Protein AF-A0A8S3G6T3-F1 (afdb_monomer_lite)

Radius of gyration: 37.26 Å; chains: 1; bounding box: 74×19×96 Å

Organism: NCBI:txid392030

InterPro domains:
  IPR002713 FF domain [PF01846] (5-53)
  IPR002713 FF domain [PS51676] (2-56)
  IPR002713 FF domain [SM00441] (2-56)
  IPR036517 FF domain superfamily [G3DSA:1.10.10.440] (1-66)
  IPR036517 FF domain superfamily [G3DSA:1.10.10.440] (102-136)
  IPR036517 FF domain superfamily [SSF81698] (3-56)
  IPR045148 Transcription elongation regulator 1-like [PTHR15377] (3-136)

pLDDT: mean 86.82, std 11.08, range [51.84, 98.25]

Secondary structure (DSSP, 8-state):
-HHHHHHHHHHHHHHTT--TT--HHHHHHHHTT-HHHHT---HHHHHHHHHHHIIIIIHHHHHHHH--HHHHHHHHHHHHHHHHHHHHHHHHHHHHHHHHHHHHHHHHHHHHHHHHHHHHHHHHHHHHHHHH-S--

Foldseek 3Di:
DVVVLLVLLLVLCVVVVDELPDDPVVSCVVCVPPPSSVVDPDPVVSVVSSVVSHVPVRVVCVVVVPQDPVNVVVVVVVVVVVVVVVVVVVVVVVVVVVVVVVVVVVVVVVVVVVVVVVVVVVVVVVVVVCVVCVDD

Structure (mmCIF, N/CA/C/O backbone):
data_AF-A0A8S3G6T3-F1
#
_entry.id   AF-A0A8S3G6T3-F1
#
loop_
_atom_site.group_PDB
_atom_site.id
_atom_site.type_symbol
_atom_site.label_atom_id
_atom_site.label_alt_id
_atom_site.label_comp_id
_atom_site.label_asym_id
_atom_site.label_entity_id
_atom_site.label_seq_id
_atom_site.pdbx_PDB_ins_code
_atom_site.Cartn_x
_atom_site.Cartn_y
_atom_site.Cartn_z
_atom_site.occupancy
_atom_site.B_iso_or_equiv
_atom_site.auth_seq_id
_atom_site.auth_comp_id
_atom_site.auth_asym_id
_atom_site.auth_atom_id
_atom_site.pdbx_PDB_model_num
ATOM 1 N N . MET A 1 1 ? -27.700 7.857 3.421 1.00 52.97 1 MET A N 1
ATOM 2 C CA . MET A 1 1 ? -28.697 7.798 4.520 1.00 52.97 1 MET A CA 1
ATOM 3 C C . MET A 1 1 ? -28.510 6.605 5.456 1.00 52.97 1 MET A C 1
ATOM 5 O O . MET A 1 1 ? -28.389 6.833 6.649 1.00 52.97 1 MET A O 1
ATOM 9 N N . LYS A 1 2 ? -28.452 5.349 4.974 1.00 57.66 2 LYS A N 1
ATOM 10 C CA . LYS A 1 2 ? -28.352 4.162 5.857 1.00 57.66 2 LYS A CA 1
ATOM 11 C C . LYS A 1 2 ? -27.077 4.108 6.730 1.00 57.66 2 LYS A C 1
ATOM 13 O O . LYS A 1 2 ? -27.144 3.541 7.813 1.00 57.66 2 LYS A O 1
ATOM 18 N N . SER A 1 3 ? -25.951 4.694 6.295 1.00 71.62 3 SER A N 1
ATOM 19 C CA . SER A 1 3 ? -24.709 4.746 7.092 1.00 71.62 3 SER A CA 1
ATOM 20 C C . SER A 1 3 ? -24.779 5.731 8.256 1.00 71.62 3 SER A C 1
ATOM 22 O O . SER A 1 3 ? -24.280 5.415 9.327 1.00 71.62 3 SER A O 1
ATOM 24 N N . GLU A 1 4 ? -25.408 6.892 8.063 1.00 82.12 4 GLU A N 1
ATOM 25 C CA . GLU A 1 4 ? -25.489 7.932 9.097 1.00 82.12 4 GLU A CA 1
ATOM 26 C C . GLU A 1 4 ? -26.437 7.508 10.220 1.00 82.12 4 GLU A C 1
ATOM 28 O O . GLU A 1 4 ? -26.031 7.484 11.372 1.00 82.12 4 GLU A O 1
ATOM 33 N N . LEU A 1 5 ? -27.616 6.970 9.879 1.00 87.25 5 LEU A N 1
ATOM 34 C CA . LEU A 1 5 ? -28.541 6.379 10.860 1.00 87.25 5 LEU A CA 1
ATOM 35 C C . LEU A 1 5 ? -27.888 5.277 11.708 1.00 87.25 5 LEU A C 1
ATOM 37 O 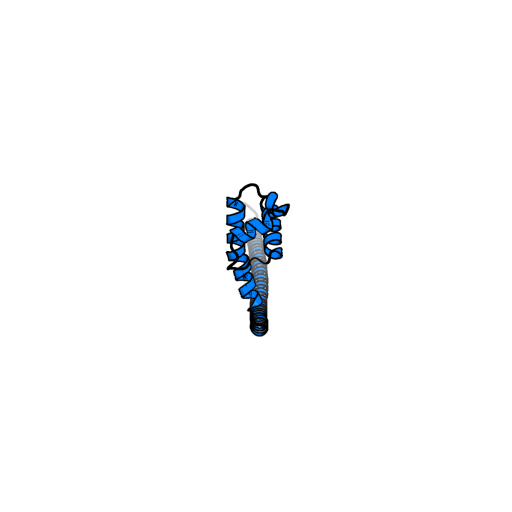O . LEU A 1 5 ? -28.178 5.144 12.893 1.00 87.25 5 LEU A O 1
ATOM 41 N N . LYS A 1 6 ? -27.011 4.471 11.098 1.00 88.19 6 LYS A N 1
ATOM 42 C CA . LYS A 1 6 ? -26.283 3.412 11.801 1.00 88.19 6 LYS A CA 1
ATOM 43 C C . LYS A 1 6 ? -25.220 3.982 12.744 1.00 88.19 6 LYS A C 1
ATOM 45 O O . LYS A 1 6 ? -25.088 3.490 13.860 1.00 88.19 6 LYS A O 1
ATOM 50 N N . LYS A 1 7 ? -24.490 5.019 12.324 1.00 89.12 7 LYS A N 1
ATOM 51 C CA . LYS A 1 7 ? -23.522 5.723 13.180 1.00 89.12 7 LYS A CA 1
ATOM 52 C C . LYS A 1 7 ? -24.211 6.399 14.362 1.00 89.12 7 LYS A C 1
ATOM 54 O O . LYS A 1 7 ? -23.756 6.232 15.486 1.00 89.12 7 LYS A O 1
ATOM 59 N N . ASP A 1 8 ? -25.320 7.095 14.126 1.00 89.94 8 ASP A N 1
ATOM 60 C CA . ASP A 1 8 ? -26.088 7.772 15.177 1.00 89.94 8 ASP A CA 1
ATOM 61 C C . ASP A 1 8 ? -26.628 6.774 16.203 1.00 89.94 8 ASP A C 1
ATOM 63 O O . ASP A 1 8 ? -26.562 7.008 17.410 1.00 89.94 8 ASP A O 1
ATOM 67 N N . TYR A 1 9 ? -27.090 5.617 15.726 1.00 91.06 9 TYR A N 1
ATOM 68 C CA . TYR A 1 9 ? -27.508 4.515 16.580 1.00 91.06 9 TYR A CA 1
ATOM 69 C C . TYR A 1 9 ? -26.352 3.927 17.389 1.00 91.06 9 TYR A C 1
ATOM 71 O O . TYR A 1 9 ? -26.493 3.714 18.586 1.00 91.06 9 TYR A O 1
ATOM 79 N N . PHE A 1 10 ? -25.184 3.713 16.782 1.00 90.31 10 PHE A N 1
ATOM 80 C CA . PHE A 1 10 ? -24.000 3.236 17.504 1.00 90.31 10 PHE A CA 1
ATOM 81 C C . PHE A 1 10 ? -23.509 4.250 18.545 1.00 90.31 10 PHE A C 1
ATOM 83 O O . PHE A 1 10 ? -23.097 3.846 19.631 1.00 90.31 10 PHE A O 1
ATOM 90 N N . SER A 1 11 ? -23.613 5.553 18.270 1.00 89.81 11 SER A N 1
ATOM 91 C CA . SER A 1 11 ? -23.345 6.610 19.254 1.00 89.81 11 SER A CA 1
ATOM 92 C C . SER A 1 11 ? -24.309 6.537 20.439 1.00 89.81 11 SER A C 1
ATOM 94 O O . SER A 1 11 ? -23.861 6.581 21.582 1.00 89.81 11 SER A O 1
ATOM 96 N N . LEU A 1 12 ? -25.606 6.317 20.192 1.00 91.12 12 LEU A N 1
ATOM 97 C CA . LEU A 1 12 ? -26.588 6.069 21.252 1.00 91.12 12 LEU A CA 1
ATOM 98 C C . LEU A 1 12 ? -26.233 4.819 22.077 1.00 91.12 12 LEU A C 1
ATOM 100 O O . LEU A 1 12 ? -26.232 4.873 23.303 1.00 91.12 12 LEU A O 1
ATOM 104 N N . LEU A 1 13 ? -25.891 3.697 21.434 1.00 90.81 13 LEU A N 1
ATOM 105 C CA . LEU A 1 13 ? -25.495 2.468 22.141 1.00 90.81 13 LEU A CA 1
ATOM 106 C C . LEU A 1 13 ? -24.236 2.670 23.000 1.00 90.81 13 LEU A C 1
ATOM 108 O O . LEU A 1 13 ? -24.120 2.095 24.086 1.00 90.81 13 LEU A O 1
ATOM 112 N N . LYS A 1 14 ? -23.312 3.515 22.539 1.00 88.19 14 LYS A N 1
ATOM 113 C CA . LYS A 1 14 ? -22.122 3.918 23.290 1.00 88.19 14 LYS A CA 1
ATOM 114 C C . LYS A 1 14 ? -22.472 4.779 24.504 1.00 88.19 14 LYS A C 1
ATOM 116 O O . LYS A 1 14 ? -21.944 4.530 25.585 1.00 88.19 14 LYS A O 1
ATOM 121 N N . GLU A 1 15 ? -23.369 5.750 24.350 1.00 88.31 15 GLU A N 1
ATOM 122 C CA . GLU A 1 15 ? -23.873 6.591 25.448 1.00 88.31 15 GLU A CA 1
ATOM 123 C C . GLU A 1 15 ? -24.622 5.766 26.506 1.00 88.31 15 GLU A C 1
ATOM 125 O O . GLU A 1 15 ? -24.413 5.964 27.702 1.00 88.31 15 GLU A O 1
ATOM 130 N N . LEU A 1 16 ? -25.411 4.776 26.072 1.00 87.38 16 LEU A N 1
ATOM 131 C CA . LEU A 1 16 ? -26.117 3.818 26.933 1.00 87.38 16 LEU A CA 1
ATOM 132 C C . LEU A 1 16 ? -25.190 2.793 27.610 1.00 87.38 16 LEU A C 1
ATOM 134 O O . LEU A 1 16 ? -25.666 1.952 28.371 1.00 87.38 16 LEU A O 1
ATOM 138 N N . LYS A 1 17 ? -23.876 2.850 27.352 1.00 84.94 17 LYS A N 1
ATOM 139 C CA . LYS A 1 17 ? -22.861 1.945 27.917 1.00 84.94 17 LYS A CA 1
ATOM 140 C C . LYS A 1 17 ? -23.213 0.467 27.723 1.00 84.94 17 LYS A C 1
ATOM 142 O O . LYS A 1 17 ? -23.043 -0.345 28.630 1.00 84.94 17 LYS A O 1
ATOM 147 N N . VAL A 1 18 ? -23.694 0.115 26.531 1.00 87.81 18 VAL A N 1
ATOM 148 C CA . VAL A 1 18 ? -24.003 -1.276 26.183 1.00 87.81 18 VAL A CA 1
ATOM 149 C C . VAL A 1 18 ? -22.741 -2.133 26.296 1.00 87.81 18 VAL A C 1
ATOM 151 O O . VAL A 1 18 ? -21.716 -1.845 25.679 1.00 87.81 18 VAL A O 1
ATOM 154 N N . THR A 1 19 ? -22.835 -3.203 27.081 1.00 82.00 19 THR A N 1
ATOM 155 C CA . THR A 1 19 ? -21.781 -4.198 27.310 1.00 82.00 19 THR A CA 1
ATOM 156 C C . THR A 1 19 ? -22.124 -5.525 26.623 1.00 82.00 19 THR A C 1
ATOM 158 O O . THR A 1 19 ? -23.231 -5.702 26.109 1.00 82.00 19 THR A O 1
ATOM 161 N N . ARG A 1 20 ? -21.186 -6.485 26.628 1.00 81.75 20 ARG A N 1
ATOM 162 C CA . ARG A 1 20 ? -21.376 -7.820 26.027 1.00 81.75 20 ARG A CA 1
ATOM 163 C C . ARG A 1 20 ? -22.540 -8.595 26.655 1.00 81.75 20 ARG A C 1
ATOM 165 O O . ARG A 1 20 ? -23.135 -9.437 25.994 1.00 81.75 20 ARG A O 1
ATOM 172 N N . ASN A 1 21 ? -22.882 -8.270 27.902 1.00 83.25 21 ASN A N 1
ATOM 173 C CA . ASN A 1 21 ? -23.953 -8.918 28.659 1.00 83.25 21 ASN A CA 1
ATOM 174 C C . ASN A 1 21 ? -25.244 -8.086 28.685 1.00 83.25 21 ASN A C 1
ATOM 176 O O . ASN A 1 21 ? -26.223 -8.499 29.302 1.00 83.25 21 ASN A O 1
ATOM 180 N N . SER A 1 22 ? -25.257 -6.907 28.056 1.00 87.31 22 SER A N 1
ATOM 181 C CA . SER A 1 22 ? -26.453 -6.069 28.004 1.00 87.31 22 SER A CA 1
ATOM 182 C C . SER A 1 22 ? -27.543 -6.753 27.184 1.00 87.31 22 SER A C 1
ATOM 184 O O . SER A 1 22 ? -27.297 -7.241 26.079 1.00 87.31 22 SER A O 1
ATOM 186 N N . SER A 1 23 ? -28.761 -6.769 27.724 1.00 88.75 23 SER A N 1
ATOM 187 C CA . SER A 1 23 ? -29.919 -7.335 27.044 1.00 88.75 23 SER A CA 1
ATOM 188 C C . SER A 1 23 ? -30.450 -6.383 25.975 1.00 88.75 23 SER A C 1
ATOM 190 O O . SER A 1 23 ? -30.484 -5.157 26.147 1.00 88.75 23 SER A O 1
ATOM 192 N N . TRP A 1 24 ? -30.923 -6.962 24.871 1.00 90.00 24 TRP A N 1
ATOM 193 C CA . TRP A 1 24 ? -31.633 -6.219 23.833 1.00 90.00 24 TRP A CA 1
ATOM 194 C C . TRP A 1 24 ? -32.888 -5.535 24.393 1.00 90.00 24 TRP A C 1
ATOM 196 O O . TRP A 1 24 ? -33.154 -4.381 24.066 1.00 90.00 24 TRP A O 1
ATOM 206 N N . SER A 1 25 ? -33.617 -6.202 25.292 1.00 88.06 25 SER A N 1
ATOM 207 C CA . SER A 1 25 ? -34.843 -5.670 25.901 1.00 88.06 25 SER A CA 1
ATOM 208 C C . SER A 1 25 ? -34.595 -4.388 26.700 1.00 88.06 25 SER A C 1
ATOM 210 O O . SER A 1 25 ? -35.333 -3.416 26.542 1.00 88.06 25 SER A O 1
ATOM 212 N N . ASP A 1 26 ? -33.520 -4.352 27.488 1.00 86.12 26 ASP A N 1
ATOM 213 C CA . ASP A 1 26 ? -33.171 -3.195 28.326 1.00 86.12 26 ASP A CA 1
ATOM 214 C C . ASP A 1 26 ? -32.721 -2.008 27.470 1.00 86.12 26 ASP A C 1
ATOM 216 O O . ASP A 1 26 ? -33.097 -0.856 27.705 1.00 86.12 26 ASP A O 1
ATOM 220 N N . THR A 1 27 ? -31.958 -2.308 26.417 1.00 86.94 27 THR A N 1
ATOM 221 C CA . THR A 1 27 ? -31.482 -1.317 25.447 1.00 86.94 27 THR A CA 1
ATOM 222 C C . THR A 1 27 ? -32.642 -0.745 24.636 1.00 86.94 27 THR A C 1
ATOM 224 O O . THR A 1 27 ? -32.688 0.454 24.367 1.00 86.94 27 THR A O 1
ATOM 227 N N . LYS A 1 28 ? -33.612 -1.590 24.275 1.00 89.00 28 LYS A N 1
ATOM 228 C CA . LYS A 1 28 ? -34.847 -1.187 23.604 1.00 89.00 28 LYS A CA 1
ATOM 229 C C . LYS A 1 28 ? -35.672 -0.246 24.477 1.00 89.00 28 LYS A C 1
ATOM 231 O O . LYS A 1 28 ? -36.080 0.794 23.977 1.00 89.00 28 LYS A O 1
ATOM 236 N N . HIS A 1 29 ? -35.884 -0.583 25.749 1.00 87.31 29 HIS A N 1
ATOM 237 C CA . HIS A 1 29 ? -36.668 0.257 26.655 1.00 87.31 29 HIS A CA 1
ATOM 238 C C . HIS A 1 29 ? -35.987 1.608 26.911 1.00 87.31 29 HIS A C 1
ATOM 240 O O . HIS A 1 29 ? -36.613 2.656 26.794 1.00 87.31 29 HIS A O 1
ATOM 246 N N . SER A 1 30 ? -34.675 1.593 27.152 1.00 85.94 30 SER A N 1
ATOM 247 C CA . SER A 1 30 ? -33.887 2.813 27.374 1.00 85.94 30 SER A CA 1
ATOM 248 C C . SER A 1 30 ? -33.805 3.703 26.128 1.00 85.94 30 SER A C 1
ATOM 250 O O . SER A 1 30 ? -33.777 4.926 26.234 1.00 85.94 30 SER A O 1
ATOM 252 N N . GLY A 1 31 ? -33.772 3.098 24.938 1.00 85.00 31 GLY A N 1
ATOM 253 C CA . GLY A 1 31 ? -33.669 3.809 23.666 1.00 85.00 31 GLY A CA 1
ATOM 254 C C . GLY A 1 31 ? -34.995 4.347 23.125 1.00 85.00 31 GLY A C 1
ATOM 255 O O . GLY A 1 31 ? -34.974 5.228 22.276 1.00 85.00 31 GLY A O 1
ATOM 256 N N . GLU A 1 32 ? -36.151 3.871 23.593 1.00 86.12 32 GLU A N 1
ATOM 257 C CA . GLU A 1 32 ? -37.464 4.147 22.980 1.00 86.12 32 GLU A CA 1
ATOM 258 C C . GLU A 1 32 ? -37.853 5.639 22.933 1.00 86.12 32 GLU A C 1
ATOM 260 O O . GLU A 1 32 ? -38.610 6.076 22.052 1.00 86.12 32 GLU A O 1
ATOM 265 N N . HIS A 1 33 ? -37.301 6.427 23.856 1.00 86.56 33 HIS A N 1
ATOM 266 C CA . HIS A 1 33 ? -37.513 7.869 23.955 1.00 86.56 33 HIS A CA 1
ATOM 267 C C . HIS A 1 33 ? -36.521 8.702 23.127 1.00 86.56 33 HIS A C 1
ATOM 269 O O . HIS A 1 33 ? -36.743 9.899 22.948 1.00 86.56 33 HIS A O 1
ATOM 275 N N . ASP A 1 34 ? -35.456 8.101 22.589 1.00 90.25 34 ASP A N 1
ATOM 276 C CA . ASP A 1 34 ? -34.442 8.813 21.810 1.00 90.25 34 ASP A CA 1
ATOM 277 C C . ASP A 1 34 ? -34.862 8.948 20.333 1.00 90.25 34 ASP A C 1
ATOM 279 O O . ASP A 1 34 ? -35.316 7.999 19.680 1.00 90.25 34 ASP A O 1
ATOM 283 N N . SER A 1 35 ? -34.683 10.149 19.779 1.00 86.56 35 SER A N 1
ATOM 284 C CA . SER A 1 35 ? -34.984 10.455 18.375 1.00 86.56 35 SER A CA 1
ATOM 285 C C . SER A 1 35 ? -34.185 9.573 17.402 1.00 86.56 35 SER A C 1
ATOM 287 O O . SER A 1 35 ? -34.730 9.088 16.409 1.00 86.56 35 SER A O 1
ATOM 289 N N . ARG A 1 36 ? -32.921 9.263 17.723 1.00 86.94 36 ARG A N 1
ATOM 290 C CA . ARG A 1 36 ? -32.018 8.409 16.928 1.00 86.94 36 ARG A CA 1
ATOM 291 C C . ARG A 1 36 ? -32.477 6.952 16.907 1.00 86.94 36 ARG A C 1
ATOM 293 O O . ARG A 1 36 ? -32.308 6.266 15.902 1.00 86.94 36 ARG A O 1
ATOM 300 N N . TYR A 1 37 ? -33.094 6.482 17.991 1.00 88.00 37 TYR A N 1
ATOM 301 C CA . TYR A 1 37 ? -33.704 5.153 18.061 1.00 88.00 37 TYR A CA 1
ATOM 302 C C . TYR A 1 37 ? -34.990 5.096 17.225 1.00 88.00 37 TYR A C 1
ATOM 304 O O . TYR A 1 37 ? -35.172 4.192 16.403 1.00 88.00 37 TYR A O 1
ATOM 312 N N . ARG A 1 38 ? -35.863 6.103 17.380 1.00 87.44 38 ARG A N 1
ATOM 313 C CA . ARG A 1 38 ? -37.136 6.221 16.648 1.00 87.44 38 ARG A CA 1
ATOM 314 C C . ARG A 1 38 ? -36.957 6.392 15.141 1.00 87.44 38 ARG A C 1
ATOM 316 O O . ARG A 1 38 ? -37.761 5.843 14.394 1.00 87.44 38 ARG A O 1
ATOM 323 N N . ALA A 1 39 ? -35.884 7.047 14.698 1.00 87.25 39 ALA A N 1
ATOM 324 C CA . ALA A 1 39 ? -35.546 7.227 13.284 1.00 87.25 39 ALA A CA 1
ATOM 325 C C . ALA A 1 39 ? -35.308 5.906 12.517 1.00 87.25 39 ALA A C 1
ATOM 327 O O . ALA A 1 39 ? -35.292 5.883 11.286 1.00 87.25 39 ALA A O 1
ATOM 328 N N . ILE A 1 40 ? -35.118 4.784 13.219 1.00 86.56 40 ILE A N 1
ATOM 329 C CA . ILE A 1 40 ? -34.988 3.459 12.607 1.00 86.56 40 ILE A CA 1
ATOM 330 C C . ILE A 1 40 ? -36.337 2.752 12.675 1.00 86.56 40 ILE A C 1
ATOM 332 O O . ILE A 1 40 ? -36.668 2.188 13.701 1.00 86.56 40 ILE A O 1
ATOM 336 N N . GLU A 1 41 ? -37.114 2.726 11.601 1.00 80.88 41 GLU A N 1
ATOM 337 C CA . GLU A 1 41 ? -38.483 2.170 11.632 1.00 80.88 41 GLU A CA 1
ATOM 338 C C . GLU A 1 41 ? -38.546 0.645 11.844 1.00 80.88 41 GLU A C 1
ATOM 340 O O . GLU A 1 41 ? -39.490 0.123 12.430 1.00 80.88 41 GLU A O 1
ATOM 345 N N . SER A 1 42 ? -37.528 -0.087 11.387 1.00 88.69 42 SER A N 1
ATOM 346 C CA . SER A 1 42 ? -37.501 -1.551 11.448 1.00 88.69 42 SER A CA 1
ATOM 347 C C . SER A 1 42 ? -36.889 -2.050 12.756 1.00 88.69 42 SER A C 1
ATOM 349 O O . SER A 1 42 ? -35.703 -1.841 13.013 1.00 88.69 42 SER A O 1
ATOM 351 N N . ASN A 1 43 ? -37.687 -2.765 13.555 1.00 85.31 43 ASN A N 1
ATOM 352 C CA . ASN A 1 43 ? -37.232 -3.346 14.820 1.00 85.31 43 ASN A CA 1
ATOM 353 C C . ASN A 1 43 ? -36.153 -4.427 14.620 1.00 85.31 43 ASN A C 1
ATOM 355 O O . ASN A 1 43 ? -35.181 -4.450 15.369 1.00 85.31 43 ASN A O 1
ATOM 359 N N . SER A 1 44 ? -36.273 -5.261 13.579 1.00 86.75 44 SER A N 1
ATOM 360 C CA . SER A 1 44 ? -35.237 -6.246 13.232 1.00 86.75 44 SER A CA 1
ATOM 361 C C . SER A 1 44 ? -33.911 -5.568 12.900 1.00 86.75 44 SER A C 1
ATOM 363 O O . SER A 1 44 ? -32.871 -5.963 13.409 1.00 86.75 44 SER A O 1
ATOM 365 N N . ARG A 1 45 ? -33.950 -4.458 12.150 1.00 88.94 45 ARG A N 1
ATOM 366 C CA . ARG A 1 45 ? -32.743 -3.695 11.812 1.00 88.94 45 ARG A CA 1
ATOM 367 C C . ARG A 1 45 ? -32.055 -3.098 13.040 1.00 88.94 45 ARG A C 1
ATOM 369 O O . ARG A 1 45 ? -30.830 -3.033 13.063 1.00 88.94 45 ARG A O 1
ATOM 376 N N . ARG A 1 46 ? -32.817 -2.647 14.045 1.00 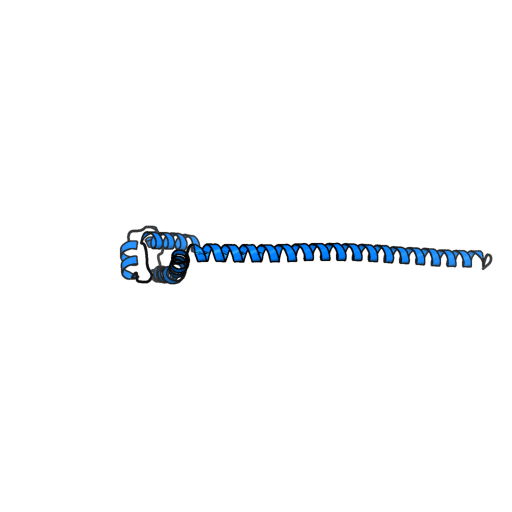90.50 46 ARG A N 1
ATOM 377 C CA . ARG A 1 46 ? -32.237 -2.163 15.309 1.00 90.50 46 ARG A CA 1
ATOM 378 C C . ARG A 1 46 ? -31.531 -3.299 16.052 1.00 90.50 46 ARG A C 1
ATOM 380 O O . ARG A 1 46 ? -30.409 -3.111 16.507 1.00 90.50 46 ARG A O 1
ATOM 387 N N . GLU A 1 47 ? -32.159 -4.472 16.122 1.00 91.50 47 GLU A N 1
ATOM 388 C CA . GLU A 1 47 ? -31.590 -5.643 16.794 1.00 91.50 47 GLU A CA 1
ATOM 389 C C . GLU A 1 47 ? -30.331 -6.172 16.087 1.00 91.50 47 GLU A C 1
ATOM 391 O O . GLU A 1 47 ? -29.329 -6.452 16.745 1.00 91.50 47 GLU A O 1
ATOM 396 N N . ASP A 1 48 ? -30.332 -6.230 14.753 1.00 91.56 48 ASP A N 1
ATOM 397 C CA . ASP A 1 48 ? -29.156 -6.613 13.961 1.00 91.56 48 ASP A CA 1
ATOM 398 C C . ASP A 1 48 ? -27.977 -5.671 14.230 1.00 91.56 48 ASP A C 1
ATOM 400 O O . ASP A 1 48 ? -26.847 -6.105 14.457 1.00 91.56 48 ASP A O 1
ATOM 404 N N . TRP A 1 49 ? -28.242 -4.363 14.258 1.00 91.56 49 TRP A N 1
ATOM 405 C CA . TRP A 1 49 ? -27.233 -3.348 14.553 1.00 91.56 49 TRP A CA 1
ATOM 406 C C . TRP A 1 49 ? -26.755 -3.406 16.004 1.00 91.56 49 TRP A C 1
ATOM 408 O O . TRP A 1 49 ? -25.566 -3.229 16.253 1.00 91.56 49 TRP A O 1
ATOM 418 N N . PHE A 1 50 ? -27.633 -3.705 16.958 1.00 91.25 50 PHE A N 1
ATOM 419 C CA . PHE A 1 50 ? -27.258 -3.921 18.353 1.00 91.25 50 PHE A CA 1
ATOM 420 C C . PHE A 1 50 ? -26.296 -5.108 18.510 1.00 91.25 50 PHE A C 1
ATOM 422 O O . PHE A 1 50 ? -25.249 -4.977 19.146 1.00 91.25 50 PHE A O 1
ATOM 429 N N . ARG A 1 51 ? -26.599 -6.245 17.872 1.00 90.75 51 ARG A N 1
ATOM 430 C CA . ARG A 1 51 ? -25.725 -7.431 17.871 1.00 90.75 51 ARG A CA 1
ATOM 431 C C . ARG A 1 51 ? -24.402 -7.159 17.161 1.00 90.75 51 ARG A C 1
ATOM 433 O O . ARG A 1 51 ? -23.349 -7.575 17.638 1.00 90.75 51 ARG A O 1
ATOM 440 N N . GLU A 1 52 ? -24.437 -6.422 16.053 1.00 89.81 52 GLU A N 1
ATOM 441 C CA . GLU A 1 52 ? -23.227 -5.998 15.348 1.00 89.81 52 GLU A CA 1
ATOM 442 C C . GLU A 1 52 ? -22.354 -5.084 16.217 1.00 89.81 52 GLU A C 1
ATOM 444 O O . GLU A 1 52 ? -21.135 -5.254 16.251 1.00 89.81 52 GLU A O 1
ATOM 449 N N . TYR A 1 53 ? -22.964 -4.149 16.951 1.00 88.38 53 TYR A N 1
ATOM 450 C CA . TYR A 1 53 ? -22.261 -3.282 17.892 1.00 88.38 53 TYR A CA 1
ATOM 451 C C . TYR A 1 53 ? -21.600 -4.095 19.010 1.00 88.38 53 TYR A C 1
ATOM 453 O O . TYR A 1 53 ? -20.419 -3.892 19.293 1.00 88.38 53 TYR A O 1
ATOM 461 N N . GLN A 1 54 ? -22.319 -5.064 19.587 1.00 87.81 54 GLN A N 1
ATOM 462 C CA . GLN A 1 54 ? -21.760 -5.964 20.597 1.00 87.81 54 GLN A CA 1
ATOM 463 C C . GLN A 1 54 ? -20.579 -6.782 20.067 1.00 87.81 54 GLN A C 1
ATOM 465 O O . GLN A 1 54 ? -19.576 -6.907 20.757 1.00 87.81 54 GLN A O 1
ATOM 470 N N . SER A 1 55 ? -20.668 -7.311 18.847 1.00 84.50 55 SER A N 1
ATOM 471 C CA . SER A 1 55 ? -19.597 -8.134 18.277 1.00 84.50 55 SER A CA 1
ATOM 472 C C . SER A 1 55 ? -18.365 -7.324 17.878 1.00 84.50 55 SER A C 1
ATOM 474 O O . SER A 1 55 ? -17.254 -7.774 18.118 1.00 84.50 55 SER A O 1
ATOM 476 N N . LYS A 1 56 ? -18.530 -6.159 17.244 1.00 80.62 56 LYS A N 1
ATOM 477 C CA . LYS A 1 56 ? -17.392 -5.400 16.704 1.00 80.62 56 LYS A CA 1
ATOM 478 C C . LYS A 1 56 ? -16.800 -4.449 17.728 1.00 80.62 56 LYS A C 1
ATOM 480 O O . LYS A 1 56 ? -15.612 -4.496 18.010 1.00 80.62 56 LYS A O 1
ATOM 485 N N . HIS A 1 57 ? -17.635 -3.590 18.303 1.00 70.06 57 HIS A N 1
ATOM 486 C CA . HIS A 1 57 ? -17.140 -2.487 19.115 1.00 70.06 57 HIS A CA 1
ATOM 487 C C . HIS A 1 57 ? -16.745 -2.927 20.519 1.00 70.06 57 HIS A C 1
ATOM 489 O O . HIS A 1 57 ? -15.840 -2.328 21.088 1.00 70.06 57 HIS A O 1
ATOM 495 N N . ILE A 1 58 ? -17.363 -3.967 21.084 1.00 69.88 58 ILE A N 1
ATOM 496 C CA . ILE A 1 58 ? -16.988 -4.438 22.424 1.00 69.88 58 ILE A CA 1
ATOM 497 C C . ILE A 1 58 ? -15.724 -5.288 22.359 1.00 69.88 58 ILE A C 1
ATOM 499 O O . ILE A 1 58 ? -14.829 -5.048 23.159 1.00 69.88 58 ILE A O 1
ATOM 503 N N . ASP A 1 59 ? -15.581 -6.178 21.376 1.00 65.94 59 ASP A N 1
ATOM 504 C CA . ASP A 1 59 ? -14.350 -6.962 21.224 1.00 65.94 59 ASP A CA 1
ATOM 505 C C . ASP A 1 59 ? -13.152 -6.059 20.873 1.00 65.94 59 ASP A C 1
ATOM 507 O O . ASP A 1 59 ? -12.082 -6.223 21.459 1.00 65.94 59 ASP A O 1
ATOM 511 N N . GLU A 1 60 ? -13.330 -5.029 20.034 1.00 63.81 60 GLU A N 1
ATOM 512 C CA . GLU A 1 60 ? -12.308 -3.998 19.772 1.00 63.81 60 GLU A CA 1
ATOM 513 C C . GLU A 1 60 ? -12.017 -3.110 20.993 1.00 63.81 60 GLU A C 1
ATOM 515 O O . GLU A 1 60 ? -10.869 -2.737 21.229 1.00 63.81 60 GLU A O 1
ATOM 520 N N . THR A 1 61 ? -13.024 -2.744 21.792 1.00 62.75 61 THR A N 1
ATOM 521 C CA . THR A 1 61 ? -12.797 -1.909 22.986 1.00 62.75 61 THR A CA 1
ATOM 522 C C . THR A 1 61 ? -12.134 -2.721 24.094 1.00 62.75 61 THR A C 1
ATOM 524 O O . THR A 1 61 ? -11.191 -2.244 24.706 1.00 62.75 61 THR A O 1
ATOM 527 N N . THR A 1 62 ? -12.547 -3.967 24.329 1.00 60.00 62 THR A N 1
ATOM 528 C CA . THR A 1 62 ? -11.925 -4.861 25.314 1.00 60.00 62 THR A CA 1
ATOM 529 C C . THR A 1 62 ? -10.489 -5.205 24.930 1.00 60.00 62 THR A C 1
ATOM 531 O O . THR A 1 62 ? -9.618 -5.177 25.794 1.00 60.00 62 THR A O 1
ATOM 534 N N . THR A 1 63 ? -10.205 -5.456 23.651 1.00 59.25 63 THR A N 1
ATOM 535 C CA . THR A 1 63 ? -8.823 -5.679 23.196 1.00 59.25 63 THR A CA 1
ATOM 536 C C . THR A 1 63 ? -7.965 -4.418 23.311 1.00 59.25 63 THR A C 1
ATOM 538 O O . THR A 1 63 ? -6.855 -4.510 23.816 1.00 59.25 63 THR A O 1
ATOM 541 N N . ASN A 1 64 ? -8.470 -3.229 22.960 1.00 59.16 64 ASN A N 1
ATOM 542 C CA . ASN A 1 64 ? -7.705 -1.974 23.068 1.00 59.16 64 ASN A CA 1
ATOM 543 C C . ASN A 1 64 ? -7.586 -1.413 24.503 1.00 59.16 64 ASN A C 1
ATOM 545 O O . ASN A 1 64 ? -6.644 -0.670 24.802 1.00 59.16 64 ASN A O 1
ATOM 549 N N . SER A 1 65 ? -8.547 -1.714 25.383 1.00 59.22 65 SER A N 1
ATOM 550 C CA . SER A 1 65 ? -8.556 -1.283 26.789 1.00 59.22 65 SER A CA 1
ATOM 551 C C . SER A 1 65 ? -7.763 -2.210 27.707 1.00 59.22 65 SER A C 1
ATOM 553 O O . SER A 1 65 ? -7.248 -1.727 28.710 1.00 59.22 65 SER A O 1
ATOM 555 N N . ASN A 1 66 ? -7.635 -3.497 27.367 1.00 60.88 66 ASN A N 1
ATOM 556 C CA . ASN A 1 66 ? -6.782 -4.436 28.104 1.00 60.88 66 ASN A CA 1
ATOM 557 C C . ASN A 1 66 ? -5.340 -4.466 27.591 1.00 60.88 66 ASN A C 1
ATOM 559 O O . ASN A 1 66 ? -4.496 -5.092 28.223 1.00 60.88 66 ASN A O 1
ATOM 563 N N . GLU A 1 67 ? -5.059 -3.800 26.469 1.00 66.50 67 GLU A N 1
ATOM 564 C CA . GLU A 1 67 ? -3.707 -3.698 25.942 1.00 66.50 67 GLU A CA 1
ATOM 565 C C . GLU A 1 67 ? -2.852 -2.851 26.888 1.00 66.50 67 GLU A C 1
ATOM 567 O O . GLU A 1 67 ? -3.084 -1.648 27.088 1.00 66.50 67 GLU A O 1
ATOM 572 N N . THR A 1 68 ? -1.877 -3.506 27.504 1.00 77.19 68 THR A N 1
ATOM 573 C CA . THR A 1 68 ? -0.990 -2.881 28.479 1.00 77.19 68 THR A CA 1
ATOM 574 C C . THR A 1 68 ? -0.127 -1.816 27.803 1.00 77.19 68 THR A C 1
ATOM 576 O O . THR A 1 68 ? 0.114 -1.828 26.593 1.00 77.19 68 THR A O 1
ATOM 579 N N . ASN A 1 69 ? 0.368 -0.858 28.588 1.00 79.69 69 ASN A N 1
ATOM 580 C CA . ASN A 1 69 ? 1.275 0.162 28.058 1.00 79.69 69 ASN A CA 1
ATOM 581 C C . ASN A 1 69 ? 2.541 -0.472 27.438 1.00 79.69 69 ASN A C 1
ATOM 583 O O . ASN A 1 69 ? 3.081 0.045 26.466 1.00 79.69 69 ASN A O 1
ATOM 587 N N . GLU A 1 70 ? 2.972 -1.622 27.962 1.00 80.75 70 GLU A N 1
ATOM 588 C CA . GLU A 1 70 ? 4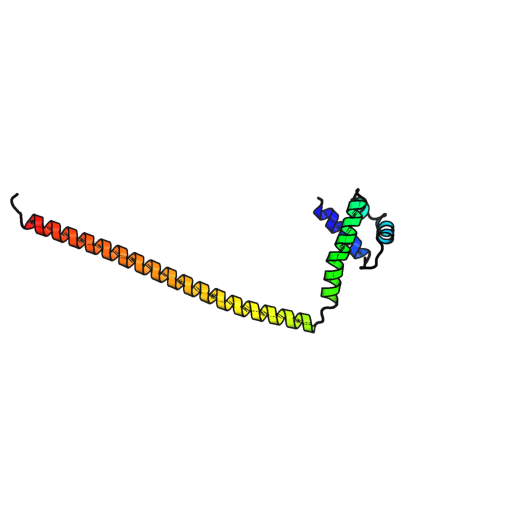.099 -2.408 27.450 1.00 80.75 70 GLU A CA 1
ATOM 589 C C . GLU A 1 70 ? 3.810 -3.007 26.067 1.00 80.75 70 GLU A C 1
ATOM 591 O O . GLU A 1 70 ? 4.624 -2.855 25.158 1.00 80.75 70 GLU A O 1
ATOM 596 N N . GLU A 1 71 ? 2.627 -3.589 25.856 1.00 80.88 71 GLU A N 1
ATOM 597 C CA . GLU A 1 71 ? 2.208 -4.123 24.549 1.00 80.88 71 GLU A CA 1
ATOM 598 C C . GLU A 1 71 ? 2.088 -3.024 23.484 1.00 80.88 71 GLU A C 1
ATOM 600 O O . GLU A 1 71 ? 2.484 -3.223 22.332 1.00 80.88 71 GLU A O 1
ATOM 605 N N . LYS A 1 72 ? 1.619 -1.828 23.864 1.00 81.12 72 LYS A N 1
ATOM 606 C CA . LYS A 1 72 ? 1.569 -0.663 22.962 1.00 81.12 72 LYS A CA 1
ATOM 607 C C . LYS A 1 72 ? 2.962 -0.199 22.551 1.00 81.12 72 LYS A C 1
ATOM 609 O O . LYS A 1 72 ? 3.186 0.100 21.377 1.00 81.12 72 LYS A O 1
ATOM 614 N N . ILE A 1 73 ? 3.896 -0.155 23.502 1.00 85.88 73 ILE A N 1
ATOM 615 C CA . ILE A 1 73 ? 5.295 0.197 23.238 1.00 85.88 73 ILE A CA 1
ATOM 616 C C . ILE A 1 73 ? 5.937 -0.841 22.313 1.00 85.88 73 ILE A C 1
ATOM 618 O O . ILE A 1 73 ? 6.609 -0.462 21.355 1.00 85.88 73 ILE A O 1
ATOM 622 N N . GLU A 1 74 ? 5.707 -2.131 22.550 1.00 86.81 74 GLU A N 1
ATOM 623 C CA . GLU A 1 74 ? 6.286 -3.199 21.734 1.00 86.81 74 GLU A CA 1
ATOM 624 C C . GLU A 1 74 ? 5.727 -3.200 20.307 1.00 86.81 74 GLU A C 1
ATOM 626 O O . GLU A 1 74 ? 6.484 -3.241 19.337 1.00 86.81 74 GLU A O 1
ATOM 631 N N . ARG A 1 75 ? 4.411 -3.018 20.147 1.00 86.81 75 ARG A N 1
ATOM 632 C CA . ARG A 1 75 ? 3.779 -2.875 18.827 1.00 86.81 75 ARG A CA 1
ATOM 633 C C . ARG A 1 75 ? 4.327 -1.671 18.060 1.00 86.81 75 ARG A C 1
ATOM 635 O O . ARG A 1 75 ? 4.531 -1.753 16.848 1.00 86.81 75 ARG A O 1
ATOM 642 N N . GLN A 1 76 ? 4.579 -0.559 18.750 1.00 84.50 76 GLN A N 1
ATOM 643 C CA . GLN A 1 76 ? 5.170 0.625 18.133 1.00 84.50 76 GLN A CA 1
ATOM 644 C C . GLN A 1 76 ? 6.620 0.369 17.698 1.00 84.50 76 GLN A C 1
ATOM 646 O O . GLN A 1 76 ? 6.987 0.723 16.579 1.00 84.50 76 GLN A O 1
ATOM 651 N N . ARG A 1 77 ? 7.422 -0.310 18.528 1.00 90.38 77 ARG A N 1
ATOM 652 C CA . ARG A 1 77 ? 8.797 -0.707 18.179 1.00 90.38 77 ARG A CA 1
ATOM 653 C C . ARG A 1 77 ? 8.845 -1.628 16.968 1.00 90.38 77 ARG A C 1
ATOM 655 O O . ARG A 1 77 ? 9.671 -1.412 16.081 1.00 90.38 77 ARG A O 1
ATOM 662 N N . GLU A 1 78 ? 7.958 -2.617 16.901 1.00 88.56 78 GLU A N 1
ATOM 663 C CA . GLU A 1 78 ? 7.897 -3.538 15.764 1.00 88.56 78 GLU A CA 1
ATOM 664 C C . GLU A 1 78 ? 7.492 -2.801 14.482 1.00 88.56 78 GLU A C 1
ATOM 666 O O . GLU A 1 78 ? 8.113 -2.974 13.433 1.00 88.56 78 GLU A O 1
ATOM 671 N N . LYS A 1 79 ? 6.525 -1.882 14.573 1.00 90.12 79 LYS A N 1
ATOM 672 C CA . LYS A 1 79 ? 6.140 -1.025 13.447 1.00 90.12 79 LYS A CA 1
ATOM 673 C C . LYS A 1 79 ? 7.299 -0.147 12.972 1.00 90.12 79 LYS A C 1
ATOM 675 O O . LYS A 1 79 ? 7.518 -0.025 11.769 1.00 90.12 79 LYS A O 1
ATOM 680 N N . ASP A 1 80 ? 8.068 0.433 13.888 1.00 90.31 80 ASP A N 1
ATOM 681 C CA . ASP A 1 80 ? 9.231 1.255 13.545 1.00 90.31 80 ASP A CA 1
ATOM 682 C C . ASP A 1 80 ? 10.346 0.420 12.900 1.00 90.31 80 ASP A C 1
ATOM 684 O O . ASP A 1 80 ? 10.976 0.856 11.932 1.00 90.31 80 ASP A O 1
ATOM 688 N N . LYS A 1 81 ? 10.564 -0.808 13.379 1.00 92.56 81 LYS A N 1
ATOM 689 C CA . LYS A 1 81 ? 11.495 -1.764 12.769 1.00 92.56 81 LYS A CA 1
ATOM 690 C C . LYS A 1 81 ? 11.065 -2.125 11.348 1.00 92.56 81 LYS A C 1
ATOM 692 O O . LYS A 1 81 ? 11.895 -2.052 10.440 1.00 92.56 81 LYS A O 1
ATOM 697 N N . GLN A 1 82 ? 9.786 -2.430 11.141 1.00 91.75 82 GLN A N 1
ATOM 698 C CA . GLN A 1 82 ? 9.242 -2.738 9.821 1.00 91.75 82 GLN A CA 1
ATOM 699 C C . GLN A 1 82 ? 9.381 -1.546 8.867 1.00 91.75 82 GLN A C 1
ATOM 701 O O . GLN A 1 82 ? 9.909 -1.695 7.768 1.00 91.75 82 GLN A O 1
ATOM 706 N N . ASN A 1 83 ? 9.034 -0.339 9.320 1.00 92.06 83 ASN A N 1
ATOM 707 C CA . ASN A 1 83 ? 9.173 0.884 8.525 1.00 92.06 83 ASN A CA 1
ATOM 708 C C . ASN A 1 83 ? 10.621 1.124 8.069 1.00 92.06 83 ASN A C 1
ATOM 710 O O . ASN A 1 83 ? 10.856 1.577 6.948 1.00 92.06 83 ASN A O 1
ATOM 714 N N . ARG A 1 84 ? 11.612 0.816 8.916 1.00 92.69 84 ARG A N 1
ATOM 715 C CA . ARG A 1 84 ? 13.035 0.936 8.557 1.00 92.69 84 ARG A CA 1
ATOM 716 C C . ARG A 1 84 ? 13.445 -0.064 7.478 1.00 92.69 84 ARG A C 1
ATOM 718 O O . ARG A 1 84 ? 14.201 0.302 6.577 1.00 92.69 84 ARG A O 1
ATOM 725 N N . ILE A 1 85 ? 12.958 -1.301 7.561 1.00 93.25 85 ILE A N 1
ATOM 726 C CA . ILE A 1 85 ? 13.219 -2.341 6.558 1.00 93.25 85 ILE A CA 1
ATOM 727 C C . ILE A 1 85 ? 12.581 -1.941 5.225 1.00 93.25 85 ILE A C 1
ATOM 729 O O . ILE A 1 85 ? 13.268 -1.904 4.203 1.00 93.25 85 ILE A O 1
ATOM 733 N N . ASP A 1 86 ? 11.312 -1.541 5.247 1.00 93.50 86 ASP A N 1
ATOM 734 C CA . ASP A 1 86 ? 10.570 -1.143 4.052 1.00 93.50 86 ASP A CA 1
ATOM 735 C C . ASP A 1 86 ? 11.203 0.079 3.376 1.00 93.50 86 ASP A C 1
ATOM 737 O O . ASP A 1 86 ? 11.354 0.110 2.154 1.00 93.50 86 ASP A O 1
ATOM 741 N N . ALA A 1 87 ? 11.660 1.063 4.157 1.00 94.62 87 ALA A N 1
ATOM 742 C CA . ALA A 1 87 ? 12.388 2.215 3.633 1.00 94.62 87 ALA A CA 1
ATOM 743 C C . ALA A 1 87 ? 13.709 1.811 2.956 1.00 94.62 87 ALA A C 1
ATOM 745 O O . ALA A 1 87 ? 14.043 2.337 1.891 1.00 94.62 87 ALA A O 1
ATOM 746 N N . SER A 1 88 ? 14.448 0.859 3.537 1.00 92.81 88 SER A N 1
ATOM 747 C CA . SER A 1 88 ? 15.692 0.344 2.953 1.00 92.81 88 SER A CA 1
ATOM 748 C C . SER A 1 88 ? 15.442 -0.385 1.630 1.00 92.81 88 SER A C 1
ATOM 750 O O . SER A 1 88 ? 16.128 -0.117 0.640 1.00 92.81 88 SER A O 1
ATOM 752 N N . ILE A 1 89 ? 14.420 -1.244 1.581 1.00 95.06 89 ILE A N 1
ATOM 753 C CA . ILE A 1 89 ? 14.031 -1.976 0.368 1.00 95.06 89 ILE A CA 1
ATOM 754 C C . ILE A 1 89 ? 13.573 -1.002 -0.715 1.00 95.06 89 ILE A C 1
ATOM 756 O O . ILE A 1 89 ? 14.027 -1.094 -1.856 1.00 95.06 89 ILE A O 1
ATOM 760 N N . LYS A 1 90 ? 12.721 -0.036 -0.360 1.00 96.50 90 LYS A N 1
ATOM 761 C CA . LYS A 1 90 ? 12.219 0.970 -1.296 1.00 96.50 90 LYS A CA 1
ATOM 762 C C . LYS A 1 90 ? 13.353 1.787 -1.906 1.00 96.50 90 LYS A C 1
ATOM 764 O O . LYS A 1 90 ? 13.368 1.981 -3.117 1.00 96.50 90 LYS A O 1
ATOM 769 N N . LYS A 1 91 ? 14.319 2.226 -1.092 1.00 95.88 91 LYS A N 1
ATOM 770 C CA . LYS A 1 91 ? 15.486 2.970 -1.582 1.00 95.88 91 LYS A CA 1
ATOM 771 C C . LYS A 1 91 ? 16.306 2.137 -2.569 1.00 95.88 91 LYS A C 1
ATOM 773 O O . LYS A 1 91 ? 16.604 2.616 -3.656 1.00 95.88 91 LYS A O 1
ATOM 778 N N . ARG A 1 92 ? 16.605 0.879 -2.228 1.00 95.38 92 ARG A N 1
ATOM 779 C CA . ARG A 1 92 ? 17.344 -0.025 -3.121 1.00 95.38 92 ARG A CA 1
ATOM 780 C C . ARG A 1 92 ? 16.595 -0.276 -4.433 1.00 95.38 92 ARG A C 1
ATOM 782 O O . ARG A 1 92 ? 17.217 -0.329 -5.485 1.00 95.38 92 ARG A O 1
ATOM 789 N N . ALA A 1 93 ? 15.275 -0.439 -4.383 1.00 96.56 93 ALA A N 1
ATOM 790 C CA . ALA A 1 93 ? 14.468 -0.631 -5.584 1.00 96.56 93 ALA A CA 1
ATOM 791 C C . ALA A 1 93 ? 14.520 0.592 -6.516 1.00 96.56 93 ALA A C 1
ATOM 793 O O . ALA A 1 93 ? 14.613 0.424 -7.731 1.00 96.56 93 ALA A O 1
ATOM 794 N N . GLU A 1 94 ? 14.509 1.805 -5.956 1.00 97.12 94 GLU A N 1
ATOM 795 C CA . GLU A 1 94 ? 14.650 3.038 -6.737 1.00 97.12 94 GLU A CA 1
ATOM 796 C C . GLU A 1 94 ? 16.040 3.138 -7.384 1.00 97.12 94 GLU A C 1
ATOM 798 O O . GLU A 1 94 ? 16.132 3.394 -8.580 1.00 97.12 94 GLU A O 1
ATOM 803 N N . GLU A 1 95 ? 17.109 2.830 -6.641 1.00 96.62 95 GLU A N 1
ATOM 804 C CA . GLU A 1 95 ? 18.484 2.802 -7.171 1.00 96.62 95 GLU A CA 1
ATOM 805 C C . GLU A 1 95 ? 18.629 1.804 -8.332 1.00 96.62 95 GLU A C 1
ATOM 807 O O . GLU A 1 95 ? 19.191 2.129 -9.377 1.00 96.62 95 GLU A O 1
ATOM 812 N N . VAL A 1 96 ? 18.077 0.594 -8.188 1.00 97.69 96 VAL A N 1
ATOM 813 C CA . VAL A 1 96 ? 18.089 -0.424 -9.252 1.00 97.69 96 VAL A CA 1
ATOM 814 C C . VAL A 1 96 ? 17.327 0.059 -10.486 1.00 97.69 96 VAL A C 1
ATOM 816 O O . VAL A 1 96 ? 17.781 -0.132 -11.614 1.00 97.69 96 VAL A O 1
ATOM 819 N N . LYS A 1 97 ? 16.172 0.700 -10.295 1.00 96.81 97 LYS A N 1
ATOM 820 C CA . LYS A 1 97 ? 15.368 1.243 -11.394 1.00 96.81 97 LYS A CA 1
ATOM 821 C C . LYS A 1 97 ? 16.100 2.366 -12.128 1.00 96.81 97 LYS A C 1
ATOM 823 O O . LYS A 1 97 ? 16.057 2.412 -13.359 1.00 96.81 97 LYS A O 1
ATOM 828 N N . GLU A 1 98 ? 16.775 3.248 -11.397 1.00 97.00 98 GLU A N 1
ATOM 829 C CA . GLU A 1 98 ? 17.589 4.317 -11.973 1.00 97.00 98 GLU A CA 1
ATOM 830 C C . GLU A 1 98 ? 18.749 3.745 -12.797 1.00 97.00 98 GLU A C 1
ATOM 832 O O . GLU A 1 98 ? 18.924 4.137 -13.952 1.00 97.00 98 GLU A O 1
ATOM 837 N N . GLN A 1 99 ? 19.469 2.753 -12.262 1.00 96.25 99 GLN A N 1
ATOM 838 C CA . GLN A 1 99 ? 20.544 2.062 -12.980 1.00 96.25 99 GLN A CA 1
ATOM 839 C C . GLN A 1 99 ? 20.043 1.388 -14.259 1.00 96.25 99 GLN A C 1
ATOM 841 O O . GLN A 1 99 ? 20.641 1.563 -15.320 1.00 96.25 99 GLN A O 1
ATOM 846 N N . LEU A 1 100 ? 18.920 0.668 -14.189 1.00 96.75 100 LEU A N 1
ATOM 847 C CA . LEU A 1 100 ? 18.331 0.006 -15.352 1.00 96.75 100 LEU A CA 1
ATOM 848 C C . LEU A 1 100 ? 17.909 1.020 -16.424 1.00 96.75 100 LEU A C 1
ATOM 850 O O . LEU A 1 100 ? 18.175 0.822 -17.607 1.00 96.75 100 LEU A O 1
ATOM 854 N N . SER A 1 101 ? 17.288 2.129 -16.015 1.00 96.12 101 SER A N 1
ATOM 855 C CA . SER A 1 101 ? 16.934 3.226 -16.920 1.00 96.12 101 SER A CA 1
ATOM 856 C C . SER A 1 101 ? 18.176 3.872 -17.542 1.00 96.12 101 SER A C 1
ATOM 858 O O . SER A 1 101 ? 18.148 4.250 -18.714 1.00 96.12 101 SER A O 1
ATOM 860 N N . GLY A 1 102 ? 19.256 4.030 -16.775 1.00 96.06 102 GLY A N 1
ATOM 861 C CA . GLY A 1 102 ? 20.538 4.527 -17.271 1.00 96.06 102 GLY A CA 1
ATOM 862 C C . GLY A 1 102 ? 21.112 3.613 -18.350 1.00 96.06 102 GLY A C 1
ATOM 863 O O . GLY A 1 102 ? 21.365 4.069 -19.465 1.00 96.06 102 GLY A O 1
ATOM 864 N N . PHE A 1 103 ? 21.209 2.319 -18.048 1.00 96.88 103 PHE A N 1
ATOM 865 C CA . PHE A 1 103 ? 21.724 1.306 -18.965 1.00 96.88 103 PHE A CA 1
ATOM 866 C C . PHE A 1 103 ? 20.893 1.204 -20.249 1.00 96.88 103 PHE A C 1
ATOM 868 O O . PHE A 1 103 ? 21.444 1.203 -21.345 1.00 96.88 103 PHE A O 1
ATOM 875 N N . GLN A 1 104 ? 19.561 1.213 -20.139 1.00 96.62 104 GLN A N 1
ATOM 876 C CA . GLN A 1 104 ? 18.676 1.188 -21.305 1.00 96.62 104 GLN A CA 1
ATOM 877 C C . GLN A 1 104 ? 18.941 2.369 -22.250 1.00 96.62 104 GLN A C 1
ATOM 879 O O . GLN A 1 104 ? 19.053 2.186 -23.459 1.00 96.62 104 GLN A O 1
ATOM 884 N N . ARG A 1 105 ? 19.094 3.583 -21.704 1.00 97.06 105 ARG A N 1
ATOM 885 C CA . ARG A 1 105 ? 19.396 4.780 -22.505 1.00 97.06 105 ARG A CA 1
ATOM 886 C C . ARG A 1 105 ? 20.765 4.706 -23.172 1.00 97.06 105 ARG A C 1
ATOM 888 O O . ARG A 1 105 ? 20.934 5.257 -24.256 1.00 97.06 105 ARG A O 1
ATOM 895 N N . GLU A 1 106 ? 21.746 4.100 -22.514 1.00 97.19 106 GLU A N 1
ATOM 896 C CA . GLU A 1 106 ? 23.086 3.916 -23.069 1.00 97.19 106 GLU A CA 1
ATOM 897 C C . GLU A 1 106 ? 23.074 2.919 -24.230 1.00 97.19 106 GLU A C 1
ATOM 899 O O . GLU A 1 106 ? 23.559 3.249 -25.312 1.00 97.19 106 GLU A O 1
ATOM 904 N N . LEU A 1 107 ? 22.397 1.780 -24.058 1.00 97.62 107 LEU A N 1
ATOM 905 C CA . LEU A 1 107 ? 22.183 0.805 -25.127 1.00 97.62 107 LEU A CA 1
ATOM 906 C C . LEU A 1 107 ? 21.463 1.412 -26.335 1.00 97.62 107 LEU A C 1
ATOM 908 O O . LEU A 1 107 ? 21.852 1.169 -27.476 1.00 97.62 107 LEU A O 1
ATOM 912 N N . ASP A 1 108 ? 20.425 2.218 -26.104 1.00 97.88 108 ASP A N 1
ATOM 913 C CA . ASP A 1 108 ? 19.685 2.865 -27.190 1.00 97.88 108 ASP A CA 1
ATOM 914 C C . ASP A 1 108 ? 20.574 3.853 -27.964 1.00 97.88 108 ASP A C 1
ATOM 916 O O . ASP A 1 108 ? 20.531 3.899 -29.196 1.00 97.88 108 ASP A O 1
ATOM 920 N N . LYS A 1 109 ? 21.436 4.605 -27.264 1.00 98.06 109 LYS A N 1
ATOM 921 C CA . LYS A 1 109 ? 22.423 5.492 -27.901 1.00 98.06 109 LYS A CA 1
ATOM 922 C C . LYS A 1 109 ? 23.436 4.710 -28.729 1.00 98.06 109 LYS A C 1
ATOM 924 O O . LYS A 1 109 ? 23.697 5.096 -29.867 1.00 98.06 109 LYS A O 1
ATOM 929 N N . GLU A 1 110 ? 23.992 3.632 -28.183 1.00 97.62 110 GLU A N 1
ATOM 930 C CA . GLU A 1 110 ? 24.970 2.795 -28.881 1.00 97.62 110 GLU A CA 1
ATOM 931 C C . GLU A 1 110 ? 24.353 2.160 -30.130 1.00 97.62 110 GLU A C 1
ATOM 933 O O . GLU A 1 110 ? 24.929 2.207 -31.217 1.00 97.62 110 GLU A O 1
ATOM 938 N N . ARG A 1 111 ? 23.123 1.652 -30.017 1.00 97.75 111 ARG A N 1
ATOM 939 C CA . ARG A 1 111 ? 22.385 1.074 -31.141 1.00 97.75 111 ARG A CA 1
ATOM 940 C C . ARG A 1 111 ? 22.157 2.083 -32.263 1.00 97.75 111 ARG A C 1
ATOM 942 O O . ARG A 1 111 ? 22.371 1.751 -33.431 1.00 97.75 111 ARG A O 1
ATOM 949 N N . GLU A 1 112 ? 21.723 3.296 -31.933 1.00 97.69 112 GLU A N 1
ATOM 950 C CA . GLU A 1 112 ? 21.526 4.351 -32.931 1.00 97.69 112 GLU A CA 1
ATOM 951 C C . GLU A 1 112 ? 22.851 4.812 -33.544 1.00 97.69 112 GLU A C 1
ATOM 953 O O . GLU A 1 112 ? 22.910 5.070 -34.748 1.00 97.69 112 GLU A O 1
ATOM 958 N N . GLN A 1 113 ? 23.928 4.857 -32.759 1.00 98.12 113 GLN A N 1
ATOM 959 C CA . GLN A 1 113 ? 25.258 5.177 -33.267 1.00 98.12 113 GLN A CA 1
ATOM 960 C C . GLN A 1 113 ? 25.740 4.121 -34.268 1.00 98.12 113 GLN A C 1
ATOM 962 O O . GLN A 1 113 ? 26.061 4.465 -35.402 1.00 98.12 113 GLN A O 1
ATOM 967 N N . LEU A 1 114 ? 25.663 2.834 -33.918 1.00 97.88 114 LEU A N 1
ATOM 968 C CA . LEU A 1 114 ? 26.013 1.733 -34.821 1.00 97.88 114 LEU A CA 1
ATOM 969 C C . LEU A 1 114 ? 25.183 1.753 -36.109 1.00 97.88 114 LEU A C 1
ATOM 971 O O . LEU A 1 114 ? 25.687 1.435 -37.186 1.00 97.88 114 LEU A O 1
ATOM 975 N N . LYS A 1 115 ? 23.902 2.125 -36.026 1.00 98.25 115 LYS A N 1
ATOM 976 C CA . LYS A 1 115 ? 23.036 2.266 -37.203 1.00 98.25 115 LYS A CA 1
ATOM 977 C C . LYS A 1 115 ? 23.502 3.404 -38.113 1.00 98.25 115 LYS A C 1
ATOM 979 O O . LYS A 1 115 ? 23.522 3.227 -39.331 1.00 98.25 115 LYS A O 1
ATOM 984 N N . LYS A 1 116 ? 23.884 4.549 -37.539 1.00 98.06 116 LYS A N 1
ATOM 985 C CA . LYS A 1 116 ? 24.452 5.679 -38.288 1.00 98.06 116 LYS A CA 1
ATOM 986 C C . LYS A 1 116 ? 25.782 5.308 -38.927 1.00 98.06 116 LYS A C 1
ATOM 988 O O . LYS A 1 116 ? 25.953 5.560 -40.114 1.00 98.06 116 LYS A O 1
ATOM 993 N N . ASP A 1 117 ? 26.673 4.666 -38.182 1.00 98.19 117 ASP A N 1
ATOM 994 C CA . ASP A 1 117 ? 27.995 4.279 -38.678 1.00 98.19 117 ASP A CA 1
ATOM 995 C C . ASP A 1 117 ? 27.879 3.299 -39.847 1.00 98.19 117 ASP A C 1
ATOM 997 O O . ASP A 1 117 ? 28.483 3.526 -40.893 1.00 98.19 117 ASP A O 1
ATOM 1001 N N . LYS A 1 118 ? 26.995 2.297 -39.741 1.00 97.44 118 LYS A N 1
ATOM 1002 C CA . LYS A 1 118 ? 26.675 1.387 -40.853 1.00 97.44 118 LYS A CA 1
ATOM 1003 C C . LYS A 1 118 ? 26.101 2.114 -42.068 1.00 97.44 118 LYS A C 1
ATOM 1005 O O . LYS A 1 118 ? 26.453 1.793 -43.197 1.00 97.44 118 LYS A O 1
ATOM 1010 N N . ALA A 1 119 ? 25.216 3.092 -41.868 1.00 97.75 119 ALA A N 1
ATOM 1011 C CA . ALA A 1 119 ? 24.665 3.873 -42.974 1.00 97.75 119 ALA A CA 1
ATOM 1012 C C . ALA A 1 119 ? 25.746 4.721 -43.667 1.00 97.75 119 ALA A C 1
ATOM 1014 O O . ALA A 1 119 ? 25.778 4.791 -44.894 1.00 97.75 119 ALA A O 1
ATOM 1015 N N . ILE A 1 120 ? 26.650 5.325 -42.889 1.00 97.38 120 ILE A N 1
ATOM 1016 C CA . ILE A 1 120 ? 27.789 6.094 -43.400 1.00 97.38 120 ILE A CA 1
ATOM 1017 C C . ILE A 1 120 ? 28.744 5.184 -44.173 1.00 97.38 120 ILE A C 1
ATOM 1019 O O . ILE A 1 120 ? 29.180 5.552 -45.260 1.00 97.38 120 ILE A O 1
ATOM 1023 N N . GLU A 1 121 ? 29.073 4.011 -43.635 1.00 97.62 121 GLU A N 1
ATOM 1024 C CA . GLU A 1 121 ? 29.935 3.028 -44.294 1.00 97.62 121 GLU A CA 1
ATOM 1025 C C . GLU A 1 121 ? 29.325 2.552 -45.615 1.00 97.62 121 GLU A C 1
ATOM 1027 O O . GLU A 1 121 ? 29.981 2.635 -46.653 1.00 97.62 121 GLU A O 1
ATOM 1032 N N . ASN A 1 122 ? 28.046 2.168 -45.608 1.00 97.25 122 ASN A N 1
ATOM 1033 C CA . ASN A 1 122 ? 27.326 1.772 -46.818 1.00 97.25 122 ASN A CA 1
ATOM 1034 C C . ASN A 1 122 ? 27.309 2.893 -47.865 1.00 97.25 122 ASN A C 1
ATOM 1036 O O . ASN A 1 122 ? 27.534 2.643 -49.048 1.00 97.25 122 ASN A O 1
ATOM 1040 N N . PHE A 1 123 ? 27.073 4.137 -47.445 1.00 96.56 123 PHE A N 1
ATOM 1041 C CA . PHE A 1 123 ? 27.080 5.283 -48.351 1.00 96.56 123 PHE A CA 1
ATOM 1042 C C . PHE A 1 123 ? 28.473 5.546 -48.934 1.00 96.56 123 PHE A C 1
ATOM 1044 O O . PHE A 1 123 ? 28.605 5.772 -50.134 1.00 96.56 123 PHE A O 1
ATOM 1051 N N . LYS A 1 124 ? 29.529 5.460 -48.115 1.00 95.50 124 LYS A N 1
ATOM 1052 C CA . LYS A 1 124 ? 30.921 5.567 -48.580 1.00 95.50 124 LYS A CA 1
ATOM 1053 C C . LYS A 1 124 ? 31.267 4.470 -49.584 1.00 95.50 124 LYS A C 1
ATOM 1055 O O . LYS A 1 124 ? 31.924 4.764 -50.582 1.00 95.50 124 LYS A O 1
ATOM 1060 N N . ALA A 1 125 ? 30.826 3.237 -49.344 1.00 95.56 125 ALA A N 1
ATOM 1061 C CA . ALA A 1 125 ? 31.028 2.128 -50.271 1.00 95.56 125 ALA A CA 1
ATOM 1062 C C . ALA A 1 125 ? 30.342 2.402 -51.617 1.00 95.56 125 ALA A C 1
ATOM 1064 O O . ALA A 1 125 ? 30.988 2.292 -52.656 1.00 95.56 125 ALA A O 1
ATOM 1065 N N . LEU A 1 126 ? 29.087 2.866 -51.595 1.00 94.31 126 LEU A N 1
ATOM 1066 C CA . LEU A 1 126 ? 28.342 3.229 -52.802 1.00 94.31 126 LEU A CA 1
ATOM 1067 C C . LEU A 1 126 ? 29.009 4.372 -53.582 1.00 94.31 126 LEU A C 1
ATOM 1069 O O . LEU A 1 126 ? 29.171 4.276 -54.794 1.00 94.31 126 LEU A O 1
ATOM 1073 N N . LEU A 1 127 ? 29.438 5.440 -52.901 1.00 92.25 127 LEU A N 1
ATOM 1074 C CA . LEU A 1 127 ? 30.184 6.532 -53.538 1.00 92.25 127 LEU A CA 1
ATOM 1075 C C . LEU A 1 127 ? 31.486 6.036 -54.171 1.00 92.25 127 LEU A C 1
ATOM 1077 O O . LEU A 1 127 ? 31.831 6.448 -55.273 1.00 92.25 127 LEU A O 1
ATOM 1081 N N . THR A 1 128 ? 32.209 5.154 -53.480 1.00 93.12 128 THR A N 1
ATOM 1082 C CA . THR A 1 128 ? 33.461 4.586 -53.995 1.00 93.12 128 THR A CA 1
ATOM 1083 C C . THR A 1 128 ? 33.218 3.778 -55.265 1.00 93.12 128 THR A C 1
ATOM 1085 O O . THR A 1 128 ? 33.997 3.891 -56.207 1.00 93.12 128 THR A O 1
ATOM 1088 N N . ASP A 1 129 ? 32.142 2.995 -55.302 1.00 90.50 129 ASP A N 1
ATOM 1089 C CA . ASP A 1 129 ? 31.763 2.178 -56.455 1.00 90.50 129 ASP A CA 1
ATOM 1090 C C . ASP A 1 129 ? 31.357 3.040 -57.665 1.00 90.50 129 ASP A C 1
ATOM 1092 O O . ASP A 1 129 ? 31.875 2.849 -58.7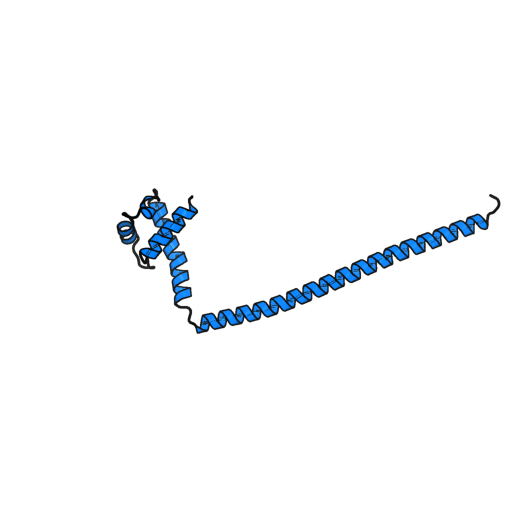67 1.00 90.50 129 ASP A O 1
ATOM 1096 N N . MET A 1 130 ? 30.547 4.082 -57.435 1.00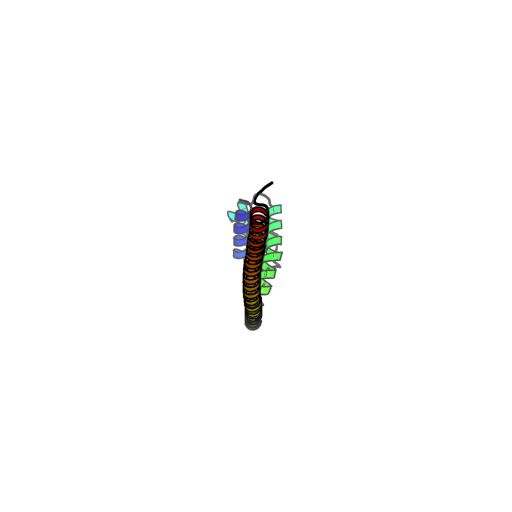 86.44 130 MET A N 1
ATOM 1097 C CA . MET A 1 130 ? 30.147 5.046 -58.473 1.0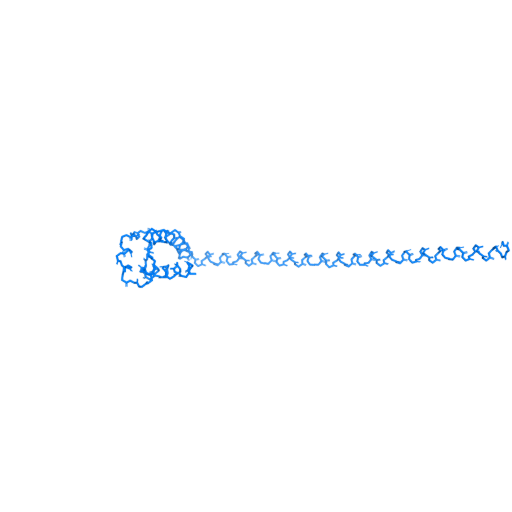0 86.44 130 MET A CA 1
ATOM 1098 C C . MET A 1 130 ? 31.328 5.856 -59.027 1.00 86.44 130 MET A C 1
ATOM 1100 O O . MET A 1 130 ? 31.368 6.168 -60.209 1.00 86.44 130 MET A O 1
ATOM 1104 N N . VAL A 1 131 ? 32.319 6.197 -58.198 1.00 79.69 131 VAL A N 1
ATOM 1105 C CA . VAL A 1 131 ? 33.512 6.937 -58.651 1.00 79.69 131 VAL A CA 1
ATOM 1106 C C . VAL A 1 131 ? 34.514 6.020 -59.371 1.00 79.69 131 VAL A C 1
ATOM 1108 O O . VAL A 1 131 ? 35.284 6.491 -60.208 1.00 79.69 131 VAL A O 1
ATOM 1111 N N . ARG A 1 132 ? 34.513 4.708 -59.090 1.00 71.44 132 ARG A N 1
ATOM 1112 C CA . ARG A 1 132 ? 35.344 3.711 -59.794 1.00 71.44 132 ARG A CA 1
ATOM 1113 C C . ARG A 1 132 ? 34.785 3.273 -61.145 1.00 71.44 132 ARG A C 1
ATOM 1115 O O . ARG A 1 132 ? 35.546 2.728 -61.940 1.00 71.44 132 ARG A O 1
ATOM 1122 N N . THR A 1 133 ? 33.507 3.525 -61.407 1.00 67.75 133 THR A N 1
ATOM 1123 C CA . THR A 1 133 ? 32.836 3.281 -62.690 1.00 67.75 133 THR A CA 1
ATOM 1124 C C . THR A 1 133 ? 32.433 4.615 -63.339 1.00 67.75 133 THR A C 1
ATOM 1126 O O . THR A 1 133 ? 31.251 4.924 -63.425 1.00 67.75 133 THR A O 1
ATOM 1129 N N . PRO A 1 134 ? 33.395 5.452 -63.786 1.00 62.88 134 PRO A N 1
ATOM 1130 C CA . PRO A 1 134 ? 33.075 6.757 -64.369 1.00 62.88 134 PRO A CA 1
ATOM 1131 C C . PRO A 1 134 ? 32.366 6.680 -65.736 1.00 62.88 134 PRO A C 1
ATOM 1133 O O . PRO A 1 134 ? 31.862 7.704 -66.178 1.00 62.88 134 PRO A O 1
ATOM 1136 N N . ASP A 1 135 ? 32.293 5.500 -66.364 1.00 58.88 135 ASP A N 1
ATOM 1137 C CA . ASP A 1 135 ? 31.542 5.244 -67.600 1.00 58.88 135 ASP A CA 1
ATOM 1138 C C . ASP A 1 135 ? 30.784 3.903 -67.501 1.00 58.88 135 ASP A C 1
ATOM 1140 O O . ASP A 1 135 ? 31.364 2.826 -67.680 1.00 58.88 135 ASP A O 1
ATOM 1144 N N . ALA A 1 136 ? 29.484 3.986 -67.215 1.00 51.84 136 ALA A N 1
ATOM 1145 C CA . ALA A 1 136 ? 28.461 2.980 -67.501 1.00 51.84 136 ALA A CA 1
ATOM 1146 C C . ALA A 1 136 ? 27.214 3.692 -68.041 1.00 51.84 136 ALA A C 1
ATOM 1148 O O . ALA A 1 136 ? 26.908 4.796 -67.532 1.00 51.84 136 ALA A O 1
#

Sequence (136 aa):
MKSELKKDYFSLLKELKVTRNSSWSDTKHSGEHDSRYRAIESNSRREDWFREYQSKHIDETTTNSNETNEEKIERQREKDKQNRIDASIKKRAEEVKEQLSGFQRELDKEREQLKKDKAIENFKALLTDMVRTPDA